Protein AF-A0A959ZE27-F1 (afdb_monomer_lite)

pLDDT: mean 86.42, std 10.68, range [62.5, 97.44]

Structure (mmCIF, N/CA/C/O backbone):
data_AF-A0A959ZE27-F1
#
_entry.id   AF-A0A959ZE27-F1
#
loop_
_atom_site.group_PDB
_atom_site.id
_atom_site.type_symbol
_atom_site.label_atom_id
_atom_site.label_alt_id
_atom_site.label_comp_id
_atom_site.label_asym_id
_atom_site.label_entity_id
_atom_site.label_seq_id
_atom_site.pdbx_PDB_ins_code
_atom_site.Cartn_x
_atom_site.Cartn_y
_atom_site.Cartn_z
_atom_site.occupancy
_atom_site.B_iso_or_equiv
_atom_site.auth_seq_id
_atom_site.auth_comp_id
_atom_site.auth_asym_id
_atom_site.auth_atom_id
_atom_site.pdbx_PDB_model_num
ATOM 1 N N . MET A 1 1 ? 50.654 13.659 -27.769 1.00 62.50 1 MET A N 1
ATOM 2 C CA . MET A 1 1 ? 49.214 13.978 -27.926 1.00 62.50 1 MET A CA 1
ATOM 3 C C . MET A 1 1 ? 48.311 12.749 -27.800 1.00 62.50 1 MET A C 1
ATOM 5 O O . MET A 1 1 ? 47.514 12.723 -26.879 1.00 62.50 1 MET A O 1
ATOM 9 N N . LYS A 1 2 ? 48.472 11.693 -28.619 1.00 65.56 2 LYS A N 1
ATOM 10 C CA . LYS A 1 2 ? 47.610 10.483 -28.578 1.00 65.56 2 LYS A CA 1
ATOM 11 C C . LYS A 1 2 ? 47.545 9.769 -27.211 1.00 65.56 2 LYS A C 1
ATOM 13 O O . LYS A 1 2 ? 46.472 9.377 -26.780 1.00 65.56 2 LYS A O 1
ATOM 18 N N . ARG A 1 3 ? 48.680 9.651 -26.507 1.00 69.38 3 ARG A N 1
ATOM 19 C CA . ARG A 1 3 ? 48.753 9.034 -25.164 1.00 69.38 3 ARG A CA 1
ATOM 20 C C . ARG A 1 3 ? 48.032 9.850 -24.089 1.00 69.38 3 ARG A C 1
ATOM 22 O O . ARG A 1 3 ? 47.336 9.282 -23.266 1.00 69.38 3 ARG A O 1
ATOM 29 N N . PHE A 1 4 ? 48.159 11.173 -24.158 1.00 74.25 4 PHE A N 1
ATOM 30 C CA . PHE A 1 4 ? 47.506 12.101 -23.233 1.00 74.25 4 PHE A CA 1
ATOM 31 C C . PHE A 1 4 ? 45.982 12.061 -23.398 1.00 74.25 4 PHE A C 1
ATOM 33 O O . PHE A 1 4 ? 45.248 11.996 -22.421 1.00 74.25 4 PHE A O 1
ATOM 40 N N . LEU A 1 5 ? 45.519 11.997 -24.650 1.00 74.94 5 LEU A N 1
ATOM 41 C CA . LEU A 1 5 ? 44.101 11.860 -24.973 1.00 74.94 5 LEU A CA 1
ATOM 42 C C . LEU A 1 5 ? 43.519 10.530 -24.463 1.00 74.94 5 LEU A C 1
ATOM 44 O O . LEU A 1 5 ? 42.410 10.507 -23.940 1.00 74.94 5 LEU A O 1
ATOM 48 N N . GLY A 1 6 ? 44.293 9.442 -24.550 1.00 79.00 6 GLY A N 1
ATOM 49 C CA . GLY A 1 6 ? 43.907 8.140 -24.001 1.00 79.00 6 GLY A CA 1
ATOM 50 C C . GLY A 1 6 ? 43.767 8.145 -22.475 1.00 79.00 6 GLY A C 1
ATOM 51 O O . GLY A 1 6 ? 42.794 7.609 -21.952 1.00 79.00 6 GLY A O 1
ATOM 52 N N . THR A 1 7 ? 44.687 8.797 -21.758 1.00 78.56 7 THR A N 1
ATOM 53 C CA . THR A 1 7 ? 44.615 8.919 -20.292 1.00 78.56 7 THR A CA 1
ATOM 54 C C . THR A 1 7 ? 43.407 9.743 -19.845 1.00 78.56 7 THR A C 1
ATOM 56 O O . THR A 1 7 ? 42.725 9.359 -18.899 1.00 78.56 7 THR A O 1
ATOM 59 N N . VAL A 1 8 ? 43.101 10.839 -20.547 1.00 79.69 8 VAL A N 1
ATOM 60 C CA . VAL A 1 8 ? 41.924 11.674 -20.253 1.00 79.69 8 VAL A CA 1
ATOM 61 C C . VAL A 1 8 ? 40.621 10.908 -20.502 1.00 79.69 8 VAL A C 1
ATOM 63 O O . VAL A 1 8 ? 39.714 10.972 -19.678 1.00 79.69 8 VAL A O 1
ATOM 66 N N . ALA A 1 9 ? 40.532 10.136 -21.589 1.00 78.94 9 ALA A N 1
ATOM 67 C CA . ALA A 1 9 ? 39.356 9.315 -21.874 1.00 78.94 9 ALA A CA 1
ATOM 68 C C . ALA A 1 9 ? 39.132 8.218 -20.814 1.00 78.94 9 ALA A C 1
ATOM 70 O O . ALA A 1 9 ? 38.001 7.998 -20.390 1.00 78.94 9 ALA A O 1
ATOM 71 N N . LEU A 1 10 ? 40.202 7.570 -20.341 1.00 77.25 10 LEU A N 1
ATOM 72 C CA . LEU A 1 10 ? 40.114 6.550 -19.291 1.00 77.25 10 LEU A CA 1
ATOM 73 C C . LEU A 1 10 ? 39.690 7.147 -17.938 1.00 77.25 10 LEU A C 1
ATOM 75 O O . LEU A 1 10 ? 38.860 6.564 -17.244 1.00 77.25 10 LEU A O 1
ATOM 79 N N . LEU A 1 11 ? 40.215 8.327 -17.589 1.00 76.88 11 LEU A N 1
ATOM 80 C CA . LEU A 1 11 ? 39.806 9.063 -16.388 1.00 76.88 11 LEU A CA 1
ATOM 81 C C . LEU A 1 11 ? 38.339 9.493 -16.454 1.00 76.88 11 LEU A C 1
ATOM 83 O O . LEU A 1 11 ? 37.645 9.399 -15.452 1.00 76.88 11 LEU A O 1
ATOM 87 N N . MET A 1 12 ? 37.841 9.900 -17.624 1.00 73.69 12 MET A N 1
ATOM 88 C CA . MET A 1 12 ? 36.426 10.244 -17.793 1.00 73.69 12 MET A CA 1
ATOM 89 C C . MET A 1 12 ? 35.517 9.041 -17.511 1.00 73.69 12 MET A C 1
ATOM 91 O O . MET A 1 12 ? 34.559 9.183 -16.765 1.00 73.69 12 MET A O 1
ATOM 95 N N . VAL A 1 13 ? 35.835 7.844 -18.019 1.00 72.44 13 VAL A N 1
ATOM 96 C CA . VAL A 1 13 ? 35.021 6.633 -17.776 1.00 72.44 13 VAL A CA 1
ATOM 97 C C . VAL A 1 13 ? 35.020 6.214 -16.299 1.00 72.44 13 VAL A C 1
ATOM 99 O O . VAL A 1 13 ? 34.004 5.738 -15.806 1.00 72.44 13 VAL A O 1
ATOM 102 N N . ALA A 1 14 ? 36.123 6.422 -15.574 1.00 69.00 14 ALA A N 1
ATOM 103 C CA . ALA A 1 14 ? 36.242 6.033 -14.166 1.00 69.00 14 ALA A CA 1
ATOM 104 C C . ALA A 1 14 ? 35.519 6.974 -13.180 1.00 69.00 14 ALA A C 1
ATOM 106 O O . ALA A 1 14 ? 35.343 6.610 -12.019 1.00 69.00 14 ALA A O 1
ATOM 107 N N . VAL A 1 15 ? 35.125 8.179 -13.611 1.00 70.56 15 VAL A N 1
ATOM 108 C CA . VAL A 1 15 ? 34.558 9.219 -12.729 1.00 70.56 15 VAL A CA 1
ATOM 109 C C . VAL A 1 15 ? 33.028 9.285 -12.795 1.00 70.56 15 VAL A C 1
ATOM 111 O O . VAL A 1 15 ? 32.415 9.899 -11.926 1.00 70.56 15 VAL A O 1
ATOM 114 N N . PHE A 1 16 ? 32.380 8.627 -13.762 1.00 67.31 16 PHE A N 1
ATOM 115 C CA . PHE A 1 16 ? 30.918 8.549 -13.794 1.00 67.31 16 PHE A CA 1
ATOM 116 C C . PHE A 1 16 ? 30.434 7.342 -12.981 1.00 67.31 16 PHE A C 1
ATOM 118 O O . PHE A 1 16 ? 30.547 6.212 -13.463 1.00 67.31 16 PHE A O 1
ATOM 125 N N . PRO A 1 17 ? 29.873 7.529 -11.770 1.00 63.94 17 PRO A N 1
ATOM 126 C CA . PRO A 1 17 ? 29.157 6.451 -11.112 1.00 63.94 17 PRO A CA 1
ATOM 127 C C . PRO A 1 17 ? 27.963 6.084 -11.994 1.00 63.94 17 PRO A C 1
ATOM 129 O O . PRO A 1 17 ? 27.024 6.863 -12.155 1.00 63.94 17 PRO A O 1
ATOM 132 N N . VAL A 1 18 ? 28.002 4.896 -12.592 1.00 68.75 18 VAL A N 1
ATOM 133 C CA . VAL A 1 18 ? 26.810 4.304 -13.197 1.00 68.75 18 VAL A CA 1
ATOM 134 C C . VAL A 1 18 ? 25.852 4.043 -12.043 1.00 68.75 18 VAL A C 1
ATOM 136 O O . VAL A 1 18 ? 26.132 3.210 -11.181 1.00 68.75 18 VAL A O 1
ATOM 139 N N . ALA A 1 19 ? 24.762 4.807 -11.975 1.00 69.56 19 ALA A N 1
ATOM 140 C CA . ALA A 1 19 ? 23.723 4.587 -10.984 1.00 69.56 19 ALA A CA 1
ATOM 141 C C . ALA A 1 19 ? 23.120 3.198 -11.228 1.00 69.56 19 ALA A C 1
ATOM 143 O O . ALA A 1 19 ? 22.329 2.996 -12.148 1.00 69.56 19 ALA A O 1
ATOM 144 N N . ALA A 1 20 ? 23.540 2.218 -10.431 1.00 63.53 20 ALA A N 1
ATOM 145 C CA . ALA A 1 20 ? 22.907 0.913 -10.396 1.00 63.53 20 ALA A CA 1
ATOM 146 C C . ALA A 1 20 ? 21.573 1.072 -9.657 1.00 63.53 20 ALA A C 1
ATOM 148 O O . ALA A 1 20 ? 21.524 1.056 -8.427 1.00 63.53 20 ALA A O 1
ATOM 149 N N . ASN A 1 21 ? 20.493 1.280 -10.411 1.00 65.19 21 ASN A N 1
ATOM 150 C CA . ASN A 1 21 ? 19.130 1.315 -9.884 1.00 65.19 21 ASN A CA 1
ATOM 151 C C . ASN A 1 21 ? 18.710 -0.104 -9.472 1.00 65.19 21 ASN A C 1
ATOM 153 O O . ASN A 1 21 ? 18.028 -0.797 -10.214 1.00 65.19 21 ASN A O 1
ATOM 157 N N . ALA A 1 22 ? 19.179 -0.565 -8.312 1.00 64.88 22 ALA A N 1
ATOM 158 C CA . ALA A 1 22 ? 18.866 -1.900 -7.797 1.00 64.88 22 ALA A CA 1
ATOM 159 C C . ALA A 1 22 ? 17.484 -1.981 -7.119 1.00 64.88 22 ALA A C 1
ATOM 161 O O . ALA A 1 22 ? 16.966 -3.075 -6.938 1.00 64.88 22 ALA A O 1
ATOM 162 N N . HIS A 1 23 ? 16.902 -0.838 -6.743 1.00 67.31 23 HIS A N 1
ATOM 163 C CA . HIS A 1 23 ? 15.625 -0.740 -6.027 1.00 67.31 23 HIS A CA 1
ATOM 164 C C . HIS A 1 23 ? 14.738 0.337 -6.660 1.00 67.31 23 HIS A C 1
ATOM 166 O O . HIS A 1 23 ? 14.435 1.352 -6.039 1.00 67.31 23 HIS A O 1
ATOM 172 N N . GLN A 1 24 ? 14.411 0.171 -7.939 1.00 83.69 24 GLN A N 1
ATOM 173 C CA . GLN A 1 24 ? 13.359 0.955 -8.578 1.00 83.69 24 GLN A CA 1
ATOM 174 C C . GLN A 1 24 ? 12.359 0.010 -9.226 1.00 83.69 24 GLN A C 1
ATOM 176 O O . GLN A 1 24 ? 12.748 -1.040 -9.739 1.00 83.69 24 GLN A O 1
ATOM 181 N N . GLY A 1 25 ? 11.091 0.411 -9.214 1.00 89.00 25 GLY A N 1
ATOM 182 C CA . GLY A 1 25 ? 10.041 -0.289 -9.929 1.00 89.00 25 GLY A CA 1
ATOM 183 C C . GLY A 1 25 ? 10.336 -0.397 -11.414 1.00 89.00 25 GLY A C 1
ATOM 184 O O . GLY A 1 25 ? 10.972 0.476 -12.017 1.00 89.00 25 GLY A O 1
ATOM 185 N N . ASN A 1 26 ? 9.872 -1.490 -11.999 1.00 90.12 26 ASN A N 1
ATOM 186 C CA . ASN A 1 26 ? 10.085 -1.768 -13.401 1.00 90.12 26 ASN A CA 1
ATOM 187 C C . ASN A 1 26 ? 9.035 -1.020 -14.242 1.00 90.12 26 ASN A C 1
ATOM 189 O O . ASN A 1 26 ? 7.845 -1.301 -14.103 1.00 90.12 26 ASN A O 1
ATOM 193 N N . PRO A 1 27 ? 9.435 -0.101 -15.142 1.00 91.31 27 PRO A N 1
ATOM 194 C CA . PRO A 1 27 ? 8.487 0.666 -15.950 1.00 91.31 27 PRO A CA 1
ATOM 195 C C . PRO A 1 27 ? 7.656 -0.193 -16.915 1.00 91.31 27 PRO A C 1
ATOM 197 O O . PRO A 1 27 ? 6.607 0.262 -17.370 1.00 91.31 27 PRO A O 1
ATOM 200 N N . ASP A 1 28 ? 8.097 -1.419 -17.213 1.00 95.25 28 ASP A N 1
ATOM 201 C CA . ASP A 1 28 ? 7.374 -2.364 -18.070 1.00 95.25 28 ASP A CA 1
ATOM 202 C C . ASP A 1 28 ? 6.255 -3.113 -17.325 1.00 95.25 28 ASP A C 1
ATOM 204 O O . ASP A 1 28 ? 5.435 -3.788 -17.951 1.00 95.25 28 ASP A O 1
ATOM 208 N N . TYR A 1 29 ? 6.201 -3.003 -15.994 1.00 94.38 29 TYR A N 1
ATOM 209 C CA . TYR A 1 29 ? 5.216 -3.678 -15.154 1.00 94.38 29 TYR A CA 1
ATOM 210 C C . TYR A 1 29 ? 4.393 -2.672 -14.356 1.00 94.38 29 TYR A C 1
ATOM 212 O O . TYR A 1 29 ? 4.813 -1.558 -14.052 1.00 94.38 29 TYR A O 1
ATOM 220 N N . ARG A 1 30 ? 3.163 -3.064 -14.022 1.00 94.94 30 ARG A N 1
ATOM 221 C CA . ARG A 1 30 ? 2.270 -2.245 -13.209 1.00 94.94 30 ARG A CA 1
ATOM 222 C C . ARG A 1 30 ? 1.484 -3.117 -12.255 1.00 94.94 30 ARG A C 1
ATOM 224 O O . ARG A 1 30 ? 0.801 -4.044 -12.685 1.00 94.94 30 ARG A O 1
ATOM 231 N N . SER A 1 31 ? 1.548 -2.775 -10.975 1.00 95.81 31 SER A N 1
ATOM 232 C CA . SER A 1 31 ? 0.704 -3.390 -9.958 1.00 95.81 31 SER A CA 1
ATOM 233 C C . SER A 1 31 ? -0.559 -2.560 -9.756 1.00 95.81 31 SER A C 1
ATOM 235 O O . SER A 1 31 ? -0.530 -1.327 -9.747 1.00 95.81 31 SER A O 1
ATOM 237 N N . GLU A 1 32 ? -1.686 -3.241 -9.569 1.00 95.88 32 GLU A N 1
ATOM 238 C CA . GLU A 1 32 ? -2.972 -2.614 -9.280 1.00 95.88 32 GLU A CA 1
ATOM 239 C C . GLU A 1 32 ? -3.626 -3.283 -8.075 1.00 95.88 32 GLU A C 1
ATOM 241 O O . GLU A 1 32 ? -3.692 -4.510 -7.971 1.00 95.88 32 GLU A O 1
ATOM 246 N N . ILE A 1 33 ? -4.141 -2.467 -7.156 1.00 93.38 33 ILE A N 1
ATOM 247 C CA . ILE A 1 33 ? -4.937 -2.957 -6.031 1.00 93.38 33 ILE A CA 1
ATOM 248 C C . ILE A 1 33 ? -6.362 -3.152 -6.539 1.00 93.38 33 ILE A C 1
ATOM 250 O O . ILE A 1 33 ? -7.116 -2.196 -6.700 1.00 93.38 33 ILE A O 1
ATOM 254 N N . THR A 1 34 ? -6.739 -4.401 -6.790 1.00 93.31 34 THR A N 1
ATOM 255 C CA . THR A 1 34 ? -8.058 -4.735 -7.350 1.00 93.31 34 THR A CA 1
ATOM 256 C C . THR A 1 34 ? -9.150 -4.831 -6.288 1.00 93.31 34 THR A C 1
ATOM 258 O O . THR A 1 34 ? -10.329 -4.638 -6.583 1.00 93.31 34 THR A O 1
ATOM 261 N N . SER A 1 35 ? -8.792 -5.129 -5.035 1.00 91.31 35 SER A N 1
ATOM 262 C CA . SER A 1 35 ? -9.738 -5.118 -3.921 1.00 91.31 35 SER A CA 1
ATOM 263 C C . SER A 1 35 ? -9.053 -5.078 -2.556 1.00 91.31 35 SER A C 1
ATOM 265 O O . SER A 1 35 ? -7.919 -5.519 -2.397 1.00 91.31 35 SER A O 1
ATOM 267 N N . VAL A 1 36 ? -9.795 -4.599 -1.555 1.00 88.88 36 VAL A N 1
ATOM 268 C CA . VAL A 1 36 ? -9.458 -4.718 -0.130 1.00 88.88 36 VAL A CA 1
ATOM 269 C C . VAL A 1 36 ? -10.529 -5.566 0.551 1.00 88.88 36 VAL A C 1
ATOM 271 O O . VAL A 1 36 ? -11.731 -5.418 0.277 1.00 88.88 36 VAL A O 1
ATOM 274 N N . ARG A 1 37 ? -10.100 -6.495 1.413 1.00 90.31 37 ARG A N 1
ATOM 275 C CA . ARG A 1 37 ? -10.983 -7.435 2.112 1.00 90.31 37 ARG A CA 1
ATOM 276 C C . ARG A 1 37 ? -10.627 -7.537 3.604 1.00 90.31 37 ARG A C 1
ATOM 278 O O . ARG A 1 37 ? -9.454 -7.716 3.915 1.00 90.31 37 ARG A O 1
ATOM 285 N N . PRO A 1 38 ? -11.625 -7.484 4.508 1.00 86.06 38 PRO A N 1
ATOM 286 C CA . PRO A 1 38 ? -13.029 -7.141 4.247 1.00 86.06 38 PRO A CA 1
ATOM 287 C C . PRO A 1 38 ? -13.186 -5.687 3.769 1.00 86.06 38 PRO A C 1
ATOM 289 O O . PRO A 1 38 ? -12.397 -4.822 4.132 1.00 86.06 38 PRO A O 1
ATOM 292 N N . ALA A 1 39 ? -14.211 -5.412 2.951 1.00 86.38 39 ALA A N 1
ATOM 293 C CA . ALA A 1 39 ? -14.391 -4.102 2.305 1.00 86.38 39 ALA A CA 1
ATOM 294 C C . ALA A 1 39 ? -14.490 -2.934 3.305 1.00 86.38 39 ALA A C 1
ATOM 296 O O . ALA A 1 39 ? -14.073 -1.822 2.996 1.00 86.38 39 ALA A O 1
ATOM 297 N N . ALA A 1 40 ? -14.977 -3.203 4.521 1.00 81.88 40 ALA A N 1
ATOM 298 C CA . ALA A 1 40 ? -15.030 -2.232 5.609 1.00 81.88 40 ALA A CA 1
ATOM 299 C C . ALA A 1 40 ? -13.647 -1.678 6.004 1.00 81.88 40 ALA A C 1
ATOM 301 O O . ALA A 1 40 ? -13.575 -0.533 6.427 1.00 81.88 40 ALA A O 1
ATOM 302 N N . LEU A 1 41 ? -12.551 -2.431 5.817 1.00 76.81 41 LEU A N 1
ATOM 303 C CA . LEU A 1 41 ? -11.196 -1.914 6.060 1.00 76.81 41 LEU A CA 1
ATOM 304 C C . LEU A 1 41 ? -10.803 -0.811 5.073 1.00 76.81 41 LEU A C 1
ATOM 306 O O . LEU A 1 41 ? -10.003 0.048 5.417 1.00 76.81 41 LEU A O 1
ATOM 310 N N . GLY A 1 42 ? -11.378 -0.800 3.867 1.00 78.94 42 GLY A N 1
ATOM 311 C CA . GLY A 1 42 ? -11.159 0.286 2.910 1.00 78.94 42 GLY A CA 1
ATOM 312 C C . GLY A 1 42 ? -11.757 1.622 3.367 1.00 78.94 42 GLY A C 1
ATOM 313 O O . GLY A 1 42 ? -11.388 2.670 2.847 1.00 78.94 42 GLY A O 1
ATOM 314 N N . GLN A 1 43 ? -12.662 1.618 4.352 1.00 85.50 43 GLN A N 1
ATOM 315 C CA . GLN A 1 43 ? -13.202 2.846 4.929 1.00 85.50 43 GLN A CA 1
ATOM 316 C C . G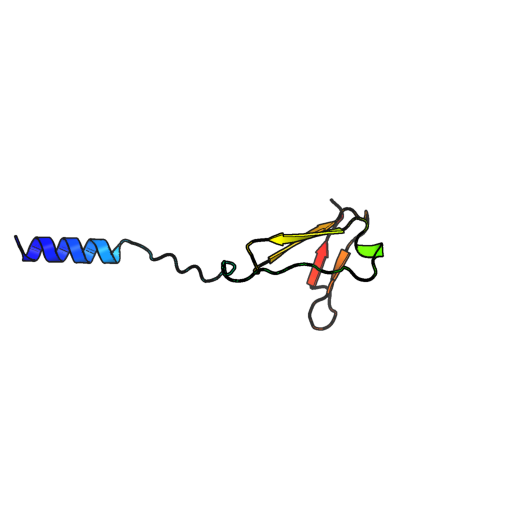LN A 1 43 ? -12.177 3.425 5.909 1.00 85.50 43 GLN A C 1
ATOM 318 O O . GLN A 1 43 ? -12.039 2.963 7.037 1.00 85.50 43 GLN A O 1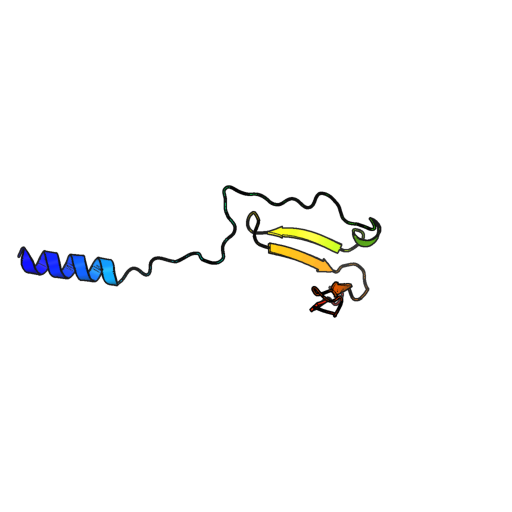
ATOM 323 N N . GLY A 1 44 ? -11.426 4.426 5.451 1.00 89.50 44 GLY A N 1
ATOM 324 C CA . GLY A 1 44 ? -10.399 5.097 6.248 1.00 89.50 44 GLY A CA 1
ATOM 325 C C . GLY A 1 44 ? -8.979 4.577 6.024 1.00 89.50 44 GLY A C 1
ATOM 326 O O . GLY A 1 44 ? -8.052 5.199 6.520 1.00 89.50 44 GLY A O 1
ATOM 327 N N . LEU A 1 45 ? -8.762 3.513 5.246 1.00 92.00 45 LEU A N 1
ATOM 328 C CA . LEU A 1 45 ? -7.427 3.190 4.730 1.00 92.00 45 LEU A CA 1
ATOM 329 C C . LEU A 1 45 ? -7.304 3.661 3.287 1.00 92.00 45 LEU A C 1
ATOM 331 O O . LEU A 1 45 ? -8.001 3.162 2.404 1.00 92.00 45 LEU A O 1
ATOM 335 N N . LYS A 1 46 ? -6.387 4.597 3.036 1.00 92.75 46 LYS A N 1
ATOM 336 C CA . LYS A 1 46 ? -5.987 4.939 1.666 1.00 92.75 46 LYS A CA 1
ATOM 337 C C . LYS A 1 46 ? -4.782 4.098 1.293 1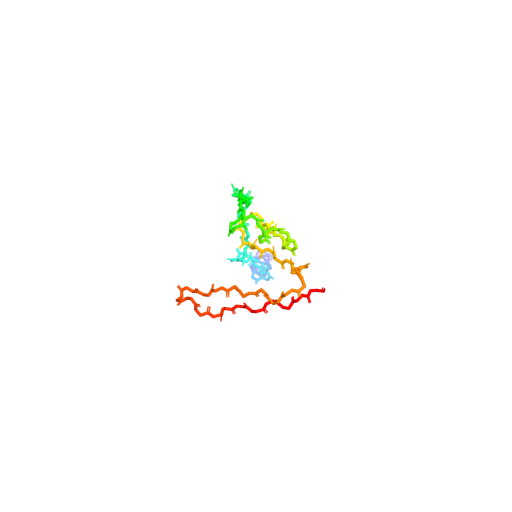.00 92.75 46 LYS A C 1
ATOM 339 O O . LYS A 1 46 ? -3.779 4.132 2.001 1.00 92.75 46 LYS A O 1
ATOM 344 N N . ILE A 1 47 ? -4.904 3.352 0.202 1.00 93.25 47 ILE A N 1
ATOM 345 C CA . ILE A 1 47 ? -3.885 2.413 -0.259 1.00 93.25 47 ILE A CA 1
ATOM 346 C C . ILE A 1 47 ? -3.595 2.700 -1.725 1.00 93.25 47 ILE A C 1
ATOM 348 O O . ILE A 1 47 ? -4.525 2.797 -2.525 1.00 93.25 47 ILE A O 1
ATOM 352 N N . GLU A 1 48 ? -2.322 2.816 -2.078 1.00 94.62 48 GLU A N 1
ATOM 353 C CA . GLU A 1 48 ? -1.895 3.031 -3.457 1.00 94.62 48 GLU A CA 1
ATOM 354 C C . GLU A 1 48 ? -0.592 2.292 -3.755 1.00 94.62 48 GLU A C 1
ATOM 356 O O . GLU A 1 48 ? 0.254 2.112 -2.879 1.00 94.62 48 GLU A O 1
ATOM 361 N N . ILE A 1 49 ? -0.434 1.875 -5.009 1.00 95.81 49 ILE A N 1
ATOM 362 C CA . ILE A 1 49 ? 0.854 1.420 -5.524 1.00 95.81 49 ILE A CA 1
ATOM 363 C C . ILE A 1 49 ? 1.651 2.651 -5.937 1.00 95.81 49 ILE A C 1
ATOM 365 O O . ILE A 1 49 ? 1.144 3.510 -6.663 1.00 95.81 49 ILE A O 1
ATOM 369 N N . VAL A 1 50 ? 2.900 2.730 -5.496 1.00 94.94 50 VAL A N 1
ATOM 370 C CA . VAL A 1 50 ? 3.830 3.793 -5.870 1.00 94.94 50 VAL A CA 1
ATOM 371 C C . VAL A 1 50 ? 5.036 3.186 -6.570 1.00 94.94 50 VAL A C 1
ATOM 373 O O . VAL A 1 50 ? 5.470 2.089 -6.232 1.00 94.94 50 VAL A O 1
ATOM 376 N N . ASN A 1 51 ? 5.572 3.926 -7.542 1.00 94.00 51 ASN A N 1
ATOM 377 C CA . ASN A 1 51 ? 6.717 3.506 -8.347 1.00 94.00 51 ASN A CA 1
ATOM 378 C C . ASN A 1 51 ? 6.466 2.189 -9.113 1.00 94.00 51 ASN A C 1
ATOM 380 O O . ASN A 1 51 ? 7.152 1.202 -8.894 1.00 94.00 51 ASN A O 1
ATOM 384 N N . PHE A 1 52 ? 5.476 2.197 -10.017 1.00 94.06 52 PHE A N 1
ATOM 385 C CA . PHE A 1 52 ? 5.109 1.081 -10.909 1.00 94.06 52 PHE A CA 1
ATOM 386 C C . PHE A 1 52 ? 4.620 -0.190 -10.201 1.00 94.06 52 PHE A C 1
ATOM 388 O O . PHE A 1 52 ? 3.409 -0.402 -10.101 1.00 94.06 52 PHE A O 1
ATOM 395 N N . ASP A 1 53 ? 5.536 -1.024 -9.729 1.00 92.62 53 ASP A N 1
ATOM 396 C CA . ASP A 1 53 ? 5.295 -2.323 -9.103 1.00 92.62 53 ASP A CA 1
ATOM 397 C C . ASP A 1 53 ? 6.011 -2.494 -7.748 1.00 92.62 53 ASP A C 1
ATOM 399 O O . ASP A 1 53 ? 5.893 -3.545 -7.126 1.00 92.62 53 ASP A O 1
ATOM 403 N N . ASP A 1 54 ? 6.701 -1.457 -7.272 1.00 93.12 54 ASP A N 1
ATOM 404 C CA . ASP A 1 54 ? 7.713 -1.549 -6.213 1.00 93.12 54 ASP A CA 1
ATOM 405 C C . ASP A 1 54 ? 7.140 -1.493 -4.789 1.00 93.12 54 ASP A C 1
ATOM 407 O O . ASP A 1 54 ? 7.457 -2.312 -3.922 1.00 93.12 54 ASP A O 1
ATOM 411 N N . HIS A 1 55 ? 6.284 -0.508 -4.506 1.00 92.75 55 HIS A N 1
ATOM 412 C CA . HIS A 1 55 ? 5.878 -0.204 -3.136 1.00 92.75 55 HIS A CA 1
ATOM 413 C C . HIS A 1 55 ? 4.374 0.012 -3.001 1.00 92.75 55 HIS A C 1
ATOM 415 O O . HIS A 1 55 ? 3.701 0.519 -3.896 1.00 92.75 55 HIS A O 1
ATOM 421 N N . VAL A 1 56 ? 3.861 -0.303 -1.811 1.00 93.44 56 VAL A N 1
ATOM 422 C CA . VAL A 1 56 ? 2.503 0.041 -1.385 1.00 93.44 56 VAL A CA 1
ATOM 423 C C . VAL A 1 56 ? 2.594 1.174 -0.371 1.00 93.44 56 VAL A C 1
ATOM 425 O O . VAL A 1 56 ? 3.231 1.025 0.671 1.00 93.44 56 VAL A O 1
ATOM 428 N N . ARG A 1 57 ? 1.934 2.300 -0.642 1.00 93.75 57 ARG A N 1
ATOM 429 C CA . ARG A 1 57 ? 1.723 3.354 0.352 1.00 93.75 57 ARG A CA 1
ATOM 430 C C . ARG A 1 57 ? 0.384 3.139 1.044 1.00 93.75 57 ARG A C 1
ATOM 432 O O . ARG A 1 57 ? -0.625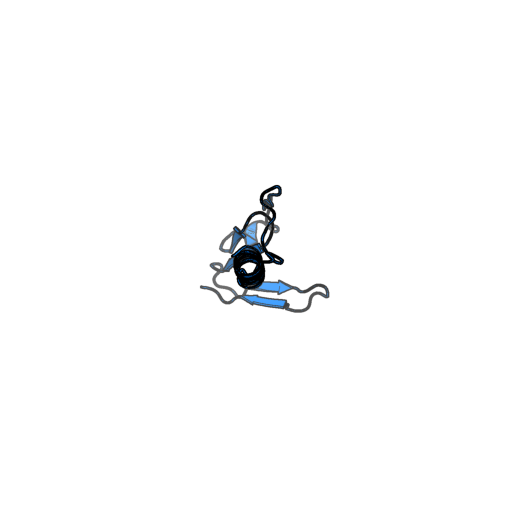 2.875 0.392 1.00 93.75 57 ARG A O 1
ATOM 439 N N . LEU A 1 58 ? 0.388 3.286 2.365 1.00 93.44 58 LEU A N 1
ATOM 440 C CA . LEU A 1 58 ? -0.784 3.152 3.219 1.00 93.44 58 LEU A CA 1
ATOM 441 C C . LEU A 1 58 ? -0.899 4.376 4.130 1.00 93.44 58 LEU A C 1
ATOM 443 O O . LEU A 1 58 ? 0.071 4.743 4.786 1.00 93.44 58 LEU A O 1
ATOM 447 N N . VAL A 1 59 ? -2.084 4.981 4.178 1.00 94.38 59 VAL A N 1
ATOM 448 C CA . VAL A 1 59 ? -2.414 6.089 5.085 1.00 94.38 59 VAL A CA 1
ATOM 449 C C . VAL A 1 59 ? -3.596 5.676 5.950 1.00 94.38 59 VAL A C 1
ATOM 451 O O . VAL A 1 59 ? -4.634 5.253 5.427 1.00 94.38 59 VAL A O 1
ATOM 454 N N . ASN A 1 60 ? -3.436 5.790 7.269 1.00 94.25 60 ASN A N 1
ATOM 455 C CA . ASN A 1 60 ? -4.421 5.341 8.245 1.00 94.25 60 ASN A CA 1
ATOM 456 C C . ASN A 1 60 ? -5.282 6.501 8.760 1.00 94.25 60 ASN A C 1
ATOM 458 O O . ASN A 1 60 ? -4.906 7.228 9.668 1.00 94.25 60 ASN A O 1
ATOM 462 N N . GLN A 1 61 ? -6.490 6.608 8.224 1.00 94.06 61 GLN A N 1
ATOM 463 C CA . GLN A 1 61 ? -7.527 7.565 8.617 1.00 94.06 61 GLN A CA 1
ATOM 464 C C . GLN A 1 61 ? -8.712 6.864 9.306 1.00 94.06 61 GLN A C 1
ATOM 466 O O . GLN A 1 61 ? -9.823 7.387 9.345 1.00 94.06 61 GLN A O 1
ATOM 471 N N . THR A 1 62 ? -8.507 5.646 9.819 1.00 91.00 62 THR A N 1
ATOM 472 C CA . THR A 1 62 ? -9.574 4.842 10.444 1.00 91.00 62 THR A CA 1
ATOM 473 C C . THR A 1 62 ? -9.908 5.284 11.873 1.00 91.00 62 THR A C 1
ATOM 475 O O . THR A 1 62 ? -10.908 4.841 12.439 1.00 91.00 62 THR A O 1
ATOM 478 N N . GLY A 1 63 ? -9.053 6.110 12.488 1.00 92.81 63 GLY A N 1
ATOM 479 C CA . GLY A 1 63 ? -9.136 6.476 13.904 1.00 92.81 63 GLY A CA 1
ATOM 480 C C . GLY A 1 63 ? -8.723 5.357 14.871 1.00 92.81 63 GLY A C 1
ATOM 481 O O . GLY A 1 63 ? -8.884 5.507 16.080 1.00 92.81 63 GLY A O 1
ATOM 482 N N . LYS A 1 64 ? -8.204 4.228 14.369 1.00 91.81 64 LYS A N 1
ATOM 483 C CA . LYS A 1 64 ? -7.727 3.086 15.167 1.00 91.81 64 LYS A CA 1
ATOM 484 C C . LYS A 1 64 ? -6.319 2.681 14.746 1.00 91.81 64 LYS A C 1
ATOM 486 O O . LYS A 1 64 ? -5.917 2.938 13.617 1.00 91.81 64 LYS A O 1
ATOM 491 N N . GLU A 1 65 ? -5.584 2.012 15.631 1.00 93.94 65 GLU A N 1
ATOM 492 C CA . GLU A 1 65 ? -4.321 1.375 15.242 1.00 93.94 65 GLU A CA 1
ATOM 493 C C . GLU A 1 65 ? -4.584 0.300 14.176 1.00 93.94 65 GLU A C 1
ATOM 495 O O . GLU A 1 65 ? -5.476 -0.540 14.330 1.00 93.94 65 GLU A O 1
ATOM 500 N N . VAL A 1 66 ? -3.782 0.316 13.112 1.00 92.50 66 VAL A N 1
ATOM 501 C CA . VAL A 1 66 ? -3.762 -0.731 12.087 1.00 92.50 66 VAL A CA 1
ATOM 502 C C . VAL A 1 66 ? -2.462 -1.515 12.204 1.00 92.50 66 VAL A C 1
ATOM 504 O O . VAL A 1 66 ? -1.375 -0.943 12.173 1.00 92.50 66 VAL A O 1
ATOM 507 N N . VAL A 1 67 ? -2.572 -2.839 12.318 1.00 94.06 67 VAL A N 1
ATOM 508 C CA . VAL A 1 67 ? -1.419 -3.742 12.411 1.00 94.06 67 VAL A CA 1
ATOM 509 C C . VAL A 1 67 ? -1.235 -4.474 11.089 1.00 94.06 67 VAL A C 1
ATOM 511 O O . VAL A 1 67 ? -2.105 -5.240 10.672 1.00 94.06 67 VAL A O 1
ATOM 514 N N . ILE A 1 68 ? -0.083 -4.271 10.455 1.00 93.38 68 ILE A N 1
ATOM 515 C CA . ILE A 1 68 ? 0.376 -5.099 9.341 1.00 93.38 68 ILE A CA 1
ATOM 516 C C . ILE A 1 68 ? 1.070 -6.310 9.948 1.00 93.38 68 ILE A C 1
ATOM 518 O O . ILE A 1 68 ? 2.015 -6.165 10.726 1.00 93.38 68 ILE A O 1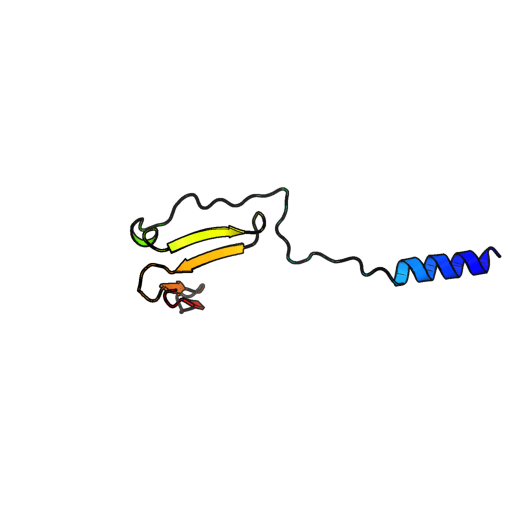
ATOM 522 N N . LYS A 1 69 ? 0.581 -7.501 9.613 1.00 95.81 69 LYS A N 1
ATOM 523 C CA . LYS A 1 69 ? 1.178 -8.755 10.069 1.00 95.81 69 LYS A CA 1
ATOM 524 C C . LYS A 1 69 ? 2.366 -9.129 9.189 1.00 95.81 69 LYS A C 1
ATOM 526 O O . LYS A 1 69 ? 2.311 -8.932 7.976 1.00 95.81 69 LYS A O 1
ATOM 531 N N . GLY A 1 70 ? 3.406 -9.663 9.813 1.00 96.12 70 GLY A N 1
ATOM 532 C CA . GLY A 1 70 ? 4.503 -10.341 9.146 1.00 96.12 70 GLY A CA 1
ATOM 533 C C . GLY A 1 70 ? 4.099 -11.739 8.694 1.00 96.12 70 GLY A C 1
ATOM 534 O O . GLY A 1 70 ? 2.929 -12.132 8.772 1.00 96.12 70 GLY A O 1
ATOM 535 N N . TYR A 1 71 ? 5.079 -12.476 8.186 1.00 96.19 71 TYR A N 1
ATOM 536 C CA . TYR A 1 71 ? 4.848 -13.765 7.536 1.00 96.19 71 TYR A CA 1
ATOM 537 C C . TYR A 1 71 ? 4.326 -14.835 8.500 1.00 96.19 71 TYR A C 1
ATOM 539 O O . TYR A 1 71 ? 3.501 -15.652 8.094 1.00 96.19 71 TYR A O 1
ATOM 547 N N . ASP A 1 72 ? 4.715 -14.774 9.774 1.00 97.31 72 ASP A N 1
ATOM 548 C CA . ASP A 1 72 ? 4.305 -15.727 10.809 1.00 97.31 72 ASP A CA 1
ATOM 549 C C . ASP A 1 72 ? 3.135 -15.195 11.664 1.00 97.31 72 ASP A C 1
ATOM 551 O O . ASP A 1 72 ? 2.743 -15.782 12.676 1.00 97.31 72 ASP A O 1
ATOM 555 N N . GLY A 1 73 ? 2.515 -14.088 11.239 1.00 96.00 73 GLY A N 1
ATOM 556 C CA . GLY A 1 73 ? 1.367 -13.470 11.902 1.00 96.00 73 GLY A CA 1
ATOM 557 C C . GLY A 1 73 ? 1.718 -12.520 13.050 1.00 96.00 73 GLY A C 1
ATOM 558 O O . GLY A 1 73 ? 0.812 -11.916 13.636 1.00 96.00 73 GLY A O 1
ATOM 559 N N . GLU A 1 74 ? 3.001 -12.354 13.353 1.00 97.44 74 GLU A N 1
ATOM 560 C CA . GLU A 1 74 ? 3.536 -11.357 14.269 1.00 97.44 74 GLU A CA 1
ATOM 561 C C . GLU A 1 74 ? 3.292 -9.926 13.755 1.00 97.44 74 GLU A C 1
ATOM 563 O O . GLU A 1 74 ? 3.156 -9.707 12.553 1.00 97.44 74 GLU A O 1
ATOM 568 N N . PRO A 1 75 ? 3.216 -8.907 14.623 1.00 97.25 75 PRO A N 1
ATOM 569 C CA . PRO A 1 75 ? 3.142 -7.520 14.173 1.00 97.25 75 PRO A CA 1
ATOM 570 C C . PRO A 1 75 ? 4.437 -7.101 13.462 1.00 97.25 75 PRO A C 1
ATOM 572 O O . PRO A 1 75 ? 5.481 -7.012 14.102 1.00 97.25 75 PRO A O 1
ATOM 575 N N . TYR A 1 76 ? 4.356 -6.789 12.168 1.00 96.44 76 TYR A N 1
ATOM 576 C CA . TYR A 1 76 ? 5.472 -6.232 11.398 1.00 96.44 76 TYR A CA 1
ATOM 577 C C . TYR A 1 76 ? 5.517 -4.705 11.517 1.00 96.44 76 TYR A C 1
ATOM 579 O O . TYR A 1 76 ? 6.559 -4.120 11.800 1.00 96.44 76 TYR A O 1
ATOM 587 N N . VAL A 1 77 ? 4.361 -4.054 11.356 1.00 95.81 77 VAL A N 1
ATOM 588 C CA . VAL A 1 77 ? 4.206 -2.601 11.504 1.00 95.81 77 VAL A CA 1
ATOM 589 C C . VAL A 1 77 ? 2.921 -2.301 12.264 1.00 95.81 77 VAL A C 1
ATOM 591 O O . VAL A 1 77 ? 1.889 -2.935 12.038 1.00 95.81 77 VAL A O 1
ATOM 594 N N . ARG A 1 78 ? 2.976 -1.299 13.143 1.00 95.81 78 ARG A N 1
ATOM 595 C CA . ARG A 1 78 ? 1.804 -0.687 13.775 1.00 95.81 78 ARG A CA 1
ATOM 596 C C . ARG A 1 78 ? 1.676 0.745 13.279 1.00 95.81 78 ARG A C 1
ATOM 598 O O . ARG A 1 78 ? 2.611 1.528 13.415 1.00 95.81 78 ARG A O 1
ATOM 605 N N . LEU A 1 79 ? 0.535 1.059 12.683 1.00 94.25 79 LEU A N 1
ATOM 606 C CA . LEU A 1 79 ? 0.217 2.369 12.132 1.00 94.25 79 LEU A CA 1
ATOM 607 C C . LEU A 1 79 ? -0.766 3.064 13.062 1.00 94.25 79 LEU A C 1
ATOM 609 O O . LEU A 1 79 ? -1.929 2.659 13.160 1.00 94.25 79 LEU A O 1
ATOM 613 N N . SER A 1 80 ? -0.305 4.126 13.711 1.00 95.81 80 SER A N 1
ATOM 614 C CA . SER A 1 80 ? -1.193 5.072 14.382 1.00 95.81 80 SER A CA 1
ATOM 615 C C . SER A 1 80 ? -2.105 5.764 13.361 1.00 95.81 80 SER A C 1
ATOM 617 O O . SER A 1 80 ? -1.770 5.803 12.175 1.00 95.81 80 SER A O 1
ATOM 619 N N . PRO A 1 81 ? -3.267 6.277 13.786 1.00 94.25 81 PRO A N 1
ATOM 620 C CA . PRO A 1 81 ? -4.048 7.191 12.962 1.00 94.25 81 PRO A CA 1
ATOM 621 C C . PRO A 1 81 ? -3.272 8.484 12.684 1.00 94.25 81 PRO A C 1
ATOM 623 O O . PRO A 1 81 ? -2.566 8.960 13.577 1.00 94.25 81 PRO A O 1
ATOM 626 N N . ASP A 1 82 ? -3.449 9.032 11.483 1.00 89.56 82 ASP A N 1
ATOM 627 C CA . ASP A 1 82 ? -3.034 10.396 11.116 1.00 89.56 82 ASP A CA 1
ATOM 628 C C . ASP A 1 82 ? -3.959 11.470 11.716 1.00 89.56 82 ASP A C 1
ATOM 630 O O . ASP A 1 82 ? -5.187 11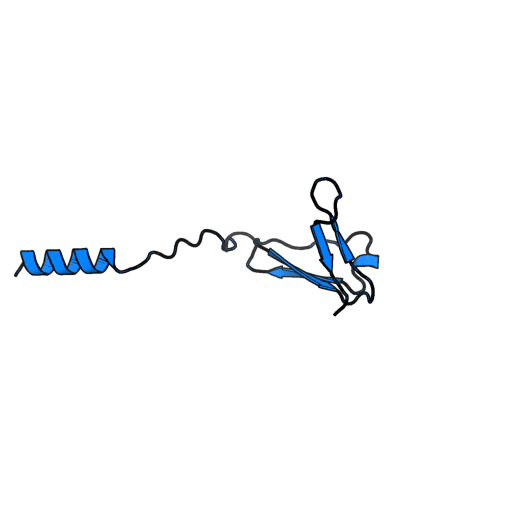.218 11.818 1.00 89.56 82 ASP A O 1
#

Foldseek 3Di:
DVVVVVVVVVVVVVPDPPPPPPQAADPVAADDDPADPPNVVVVQWDWDDPRGNHDIDIAGGPQDWDFDADPVRHGPDIDHHD

Radius of gyration: 23.04 Å; chains: 1; bounding box: 64×30×44 Å

Secondary structure (DSSP, 8-state):
-HHHHHHHHHHHHHHS------S---TT--------SSGGGGSSEEEEEETTTTEEEEEE-SSS-EEEE-TTSSEEEEE---

Sequence (82 aa):
MKRFLGTVALLMVAVFPVAANAHQGNPDYRSEITSVRPAALGQGLKIEIVNFDDHVRLVNQTGKEVVIKGYDGEPYVRLSPD